Protein AF-A0A1H8U7W0-F1 (afdb_monomer)

Neares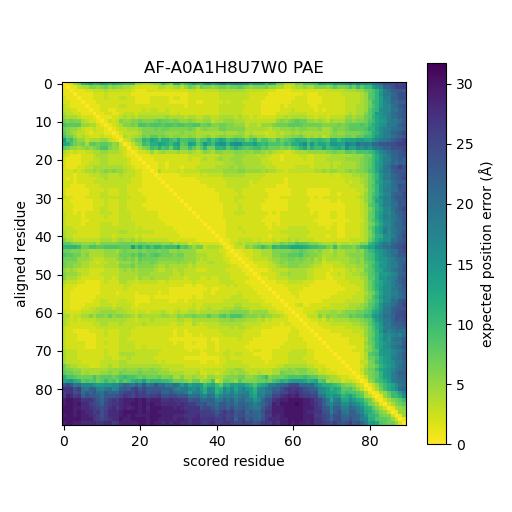t PDB structures (foldseek):
  7u4t-assembly1_H  TM=4.596E-01  e=3.015E+00  Homo sapiens
  8g6f-assembly1_S  TM=3.180E-01  e=6.370E+00  Plasmodium falciparum Dd2

Structure (mmCIF, N/CA/C/O backbone):
data_AF-A0A1H8U7W0-F1
#
_entry.id   AF-A0A1H8U7W0-F1
#
loop_
_atom_site.group_PDB
_atom_site.id
_atom_site.type_symbol
_atom_site.label_atom_id
_atom_site.label_alt_id
_atom_site.label_comp_id
_atom_site.label_asym_id
_atom_site.label_entity_id
_atom_site.label_seq_id
_atom_site.pdbx_PDB_ins_code
_atom_site.Cartn_x
_atom_site.Cartn_y
_atom_site.Cartn_z
_atom_site.occupancy
_atom_site.B_iso_or_equiv
_atom_site.auth_seq_id
_atom_site.auth_comp_id
_atom_site.auth_asym_id
_atom_site.auth_atom_id
_atom_site.pdbx_PDB_model_num
ATOM 1 N N . MET A 1 1 ? -11.087 -4.578 17.519 1.00 80.06 1 MET A N 1
ATOM 2 C CA . MET A 1 1 ? -9.741 -4.107 17.125 1.00 80.06 1 MET A CA 1
ATOM 3 C C . MET A 1 1 ? -9.871 -3.263 15.864 1.00 80.06 1 MET A C 1
ATOM 5 O O . MET A 1 1 ? -10.868 -3.456 15.169 1.00 80.06 1 MET A O 1
ATOM 9 N N . PRO A 1 2 ? -8.965 -2.306 15.584 1.00 93.12 2 PRO A N 1
ATOM 10 C CA . PRO A 1 2 ? -9.047 -1.539 14.349 1.00 93.12 2 PRO A CA 1
ATOM 11 C C . PRO A 1 2 ? -8.863 -2.462 13.142 1.00 93.12 2 PRO A C 1
ATOM 13 O O . PRO A 1 2 ? -8.166 -3.478 13.198 1.00 93.12 2 PRO A O 1
ATOM 16 N N . ARG A 1 3 ? -9.568 -2.136 12.061 1.00 96.31 3 ARG A N 1
ATOM 17 C CA . ARG A 1 3 ? -9.547 -2.907 10.820 1.00 96.31 3 ARG A CA 1
ATOM 18 C C . ARG A 1 3 ? -8.861 -2.084 9.755 1.00 96.31 3 ARG A C 1
ATOM 20 O O . ARG A 1 3 ? -9.149 -0.899 9.628 1.00 96.31 3 ARG A O 1
ATOM 27 N N . TYR A 1 4 ? -8.005 -2.732 8.984 1.00 96.94 4 TYR A N 1
ATOM 28 C CA . TYR A 1 4 ? -7.285 -2.109 7.888 1.00 96.94 4 TYR A CA 1
ATOM 29 C C . TYR A 1 4 ? -7.500 -2.901 6.610 1.00 96.94 4 TYR A C 1
ATOM 31 O O . TYR A 1 4 ? -7.650 -4.125 6.642 1.00 96.94 4 TYR A O 1
ATOM 39 N N . ARG A 1 5 ? -7.509 -2.197 5.484 1.00 95.94 5 ARG A N 1
ATOM 40 C CA . ARG A 1 5 ? -7.541 -2.791 4.151 1.00 95.94 5 ARG A CA 1
ATOM 41 C C . ARG A 1 5 ? -6.339 -2.292 3.365 1.00 95.94 5 ARG A C 1
ATOM 43 O O . ARG A 1 5 ? -6.007 -1.113 3.415 1.00 95.94 5 ARG A O 1
ATOM 50 N N . PHE A 1 6 ? -5.692 -3.204 2.652 1.00 95.50 6 PHE A N 1
ATOM 51 C CA . PHE A 1 6 ? -4.535 -2.915 1.812 1.00 95.50 6 PHE A CA 1
ATOM 52 C C . PHE A 1 6 ? -4.947 -3.083 0.362 1.00 95.50 6 PHE A C 1
ATOM 54 O O . PHE A 1 6 ? -5.442 -4.144 -0.015 1.00 95.50 6 PHE A O 1
ATOM 61 N N . ARG A 1 7 ? -4.743 -2.048 -0.444 1.00 94.75 7 ARG A N 1
ATOM 62 C CA . ARG A 1 7 ? -5.073 -2.057 -1.867 1.00 94.75 7 ARG A CA 1
ATOM 63 C C . ARG A 1 7 ? -3.865 -1.642 -2.678 1.00 94.75 7 ARG A C 1
ATOM 65 O O . ARG A 1 7 ? -3.113 -0.765 -2.269 1.00 94.75 7 ARG A O 1
ATOM 72 N N . LEU A 1 8 ? -3.686 -2.259 -3.833 1.00 93.56 8 LEU A N 1
ATOM 73 C CA . LEU A 1 8 ? -2.609 -1.910 -4.747 1.00 93.56 8 LEU A CA 1
ATOM 74 C C . LEU A 1 8 ? -3.116 -0.896 -5.771 1.00 93.56 8 LEU A C 1
ATOM 76 O O . LEU A 1 8 ? -4.111 -1.141 -6.446 1.00 93.56 8 LEU A O 1
ATOM 80 N N . SER A 1 9 ? -2.425 0.230 -5.887 1.00 93.81 9 SER A N 1
ATOM 81 C CA . SER A 1 9 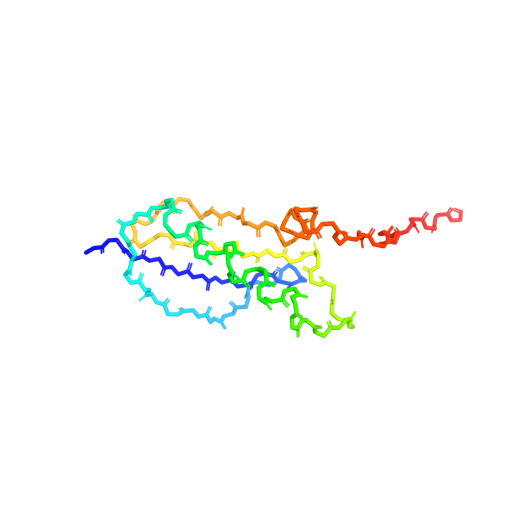? -2.580 1.180 -6.983 1.00 93.81 9 SER A CA 1
ATOM 82 C C . SER A 1 9 ? -1.481 0.940 -8.013 1.00 93.81 9 SER A C 1
ATOM 84 O O . SER A 1 9 ? -0.304 0.942 -7.656 1.00 93.81 9 SER A O 1
ATOM 86 N N . LEU A 1 10 ? -1.859 0.728 -9.273 1.00 90.69 10 LEU A N 1
ATOM 87 C CA . LEU A 1 10 ? -0.960 0.602 -10.425 1.00 90.69 10 LEU A CA 1
ATOM 88 C C . LEU A 1 10 ? -1.586 1.305 -11.627 1.00 90.69 10 LEU A C 1
ATOM 90 O O . LEU A 1 10 ? -2.788 1.181 -11.853 1.00 90.69 10 LEU A O 1
ATOM 94 N N . TYR A 1 11 ? -0.781 2.015 -12.421 1.00 86.69 11 TYR A N 1
ATOM 95 C CA . TYR A 1 11 ? -1.263 2.766 -13.592 1.00 86.69 11 TYR A CA 1
ATOM 96 C C . TYR A 1 11 ? -2.423 3.722 -13.262 1.00 86.69 11 TYR A C 1
ATOM 98 O O . TYR A 1 11 ? -3.417 3.773 -13.986 1.00 86.69 11 TYR A O 1
ATOM 106 N N . GLU A 1 12 ? -2.334 4.409 -12.117 1.00 80.75 12 GLU A N 1
ATOM 107 C CA . GLU A 1 12 ? -3.390 5.290 -11.582 1.00 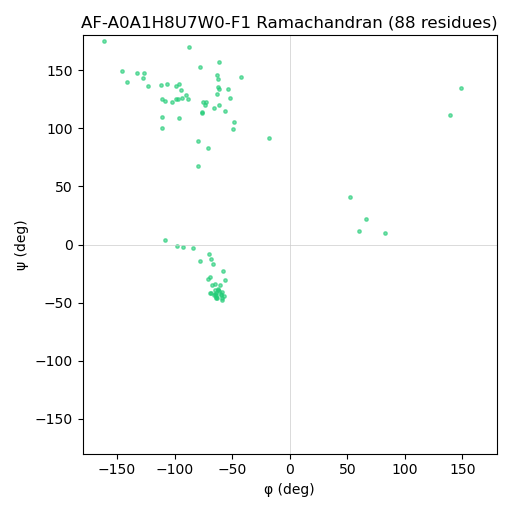80.75 12 GLU A CA 1
ATOM 108 C C . GLU A 1 12 ? -4.731 4.582 -11.308 1.00 80.75 12 GLU A C 1
ATOM 110 O O . GLU A 1 12 ? -5.747 5.223 -11.034 1.00 80.75 12 GLU A O 1
ATOM 115 N N . ARG A 1 13 ? -4.752 3.246 -11.344 1.00 87.75 13 ARG A N 1
ATOM 116 C CA . ARG A 1 13 ? -5.918 2.433 -11.019 1.00 87.75 13 ARG A CA 1
ATOM 117 C C . ARG A 1 13 ? -5.706 1.739 -9.695 1.00 87.75 13 ARG A C 1
ATOM 119 O O . ARG A 1 13 ? -4.777 0.953 -9.517 1.00 87.75 13 ARG A O 1
ATOM 126 N N . LEU A 1 14 ? -6.636 1.985 -8.785 1.00 89.94 14 LEU A N 1
ATOM 127 C CA . LEU A 1 14 ? -6.733 1.222 -7.560 1.00 89.94 14 LEU A CA 1
ATOM 128 C C . LEU A 1 14 ? -7.363 -0.131 -7.885 1.00 89.94 14 LEU A C 1
ATOM 130 O O . LEU A 1 14 ? -8.530 -0.203 -8.268 1.00 89.94 14 LEU A O 1
ATOM 134 N N . LEU A 1 15 ? -6.590 -1.203 -7.752 1.00 87.56 15 LEU A N 1
ATOM 135 C CA . LEU A 1 15 ? -7.099 -2.550 -7.949 1.00 87.56 15 LEU A CA 1
ATOM 136 C C . LEU A 1 15 ? -8.165 -2.833 -6.888 1.00 87.56 15 LEU A C 1
ATOM 138 O O . LEU A 1 15 ? -7.987 -2.567 -5.692 1.00 87.56 15 LEU A O 1
ATOM 142 N N . ASP A 1 16 ? -9.323 -3.304 -7.343 1.00 71.50 16 ASP A N 1
ATOM 143 C CA . ASP A 1 16 ? -10.362 -3.819 -6.461 1.00 71.50 16 ASP A CA 1
ATOM 144 C C . ASP A 1 16 ? -9.914 -5.173 -5.922 1.00 71.50 16 ASP A C 1
ATOM 146 O O . ASP A 1 16 ? -9.578 -6.092 -6.666 1.00 71.50 16 ASP A O 1
ATOM 150 N N . GLY A 1 17 ? -9.856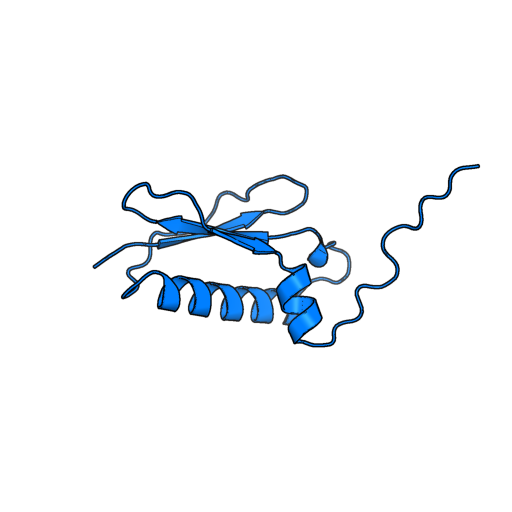 -5.260 -4.599 1.00 69.88 17 GLY A N 1
ATOM 151 C CA . GLY A 1 17 ? -9.312 -6.408 -3.894 1.00 69.88 17 GLY A CA 1
ATOM 152 C C . GLY A 1 17 ? -8.692 -5.968 -2.578 1.00 69.88 17 GLY A C 1
ATOM 153 O O . GLY A 1 17 ? -8.003 -4.952 -2.517 1.00 69.88 17 GLY A O 1
ATOM 154 N N . GLY A 1 18 ? -8.983 -6.712 -1.517 1.00 73.00 18 GLY A N 1
ATOM 155 C CA . GLY A 1 18 ? -8.500 -6.439 -0.171 1.00 73.00 18 GLY A CA 1
ATOM 156 C C . GLY A 1 18 ? -9.604 -6.672 0.846 1.00 73.00 18 GLY A C 1
ATOM 157 O O . GLY A 1 18 ? -10.576 -5.917 0.904 1.00 73.00 18 GLY A O 1
ATOM 158 N N . ASP A 1 19 ? -9.444 -7.709 1.659 1.00 90.12 19 ASP A N 1
ATOM 159 C CA . ASP A 1 19 ? -10.305 -7.914 2.812 1.00 90.12 19 ASP A CA 1
ATOM 160 C C . ASP A 1 19 ? -9.892 -6.995 3.959 1.00 90.12 19 ASP A C 1
ATOM 162 O O . ASP A 1 19 ? -8.737 -6.587 4.101 1.00 90.12 19 ASP A O 1
ATOM 166 N N . TRP A 1 20 ? -10.867 -6.673 4.799 1.00 94.88 20 TRP A N 1
ATOM 167 C CA . TRP A 1 20 ? -10.633 -5.948 6.036 1.00 94.88 20 TRP A CA 1
ATOM 168 C C . TRP A 1 20 ? -10.033 -6.880 7.087 1.00 94.88 20 TRP A C 1
ATOM 170 O O . TRP A 1 20 ? -10.732 -7.764 7.597 1.00 94.88 20 TRP A O 1
ATOM 180 N N . VAL A 1 21 ? -8.786 -6.623 7.471 1.00 94.94 21 VAL A N 1
ATOM 181 C CA . VAL A 1 21 ? -8.026 -7.417 8.444 1.00 94.94 21 VAL A CA 1
ATOM 182 C C . VAL A 1 21 ? -7.903 -6.661 9.762 1.00 94.94 21 VAL A C 1
ATOM 184 O O . VAL A 1 21 ? -7.674 -5.453 9.776 1.00 94.94 21 VAL A O 1
ATOM 187 N N . GLU A 1 22 ? -8.056 -7.362 10.883 1.00 96.88 22 GLU A N 1
ATOM 188 C CA . GLU A 1 22 ? -7.802 -6.791 12.207 1.00 96.88 22 GLU A CA 1
ATOM 189 C C . GLU A 1 22 ? -6.294 -6.670 12.452 1.00 96.88 22 GLU A C 1
ATOM 191 O O . GLU A 1 22 ? -5.562 -7.657 12.391 1.00 96.88 22 GLU A O 1
ATOM 196 N N . ILE A 1 23 ? -5.825 -5.453 12.730 1.00 95.62 23 ILE A N 1
ATOM 197 C CA . ILE A 1 23 ? -4.431 -5.167 13.090 1.00 95.62 23 ILE A CA 1
ATOM 198 C C . ILE A 1 23 ? -4.442 -4.255 14.314 1.00 95.62 23 ILE A C 1
ATOM 200 O O . ILE A 1 23 ? -5.359 -3.460 14.484 1.00 95.62 23 ILE A O 1
ATOM 204 N N . ALA A 1 24 ? -3.441 -4.393 15.186 1.00 94.50 24 ALA A N 1
ATOM 205 C CA . ALA A 1 24 ? -3.405 -3.719 16.482 1.00 94.50 24 ALA A CA 1
ATOM 206 C C . ALA A 1 24 ? -3.508 -2.185 16.382 1.00 94.50 24 ALA A C 1
ATOM 208 O O . ALA A 1 24 ? -4.264 -1.577 17.137 1.00 94.50 24 ALA A O 1
ATOM 209 N N . ASP A 1 25 ? -2.767 -1.580 15.450 1.00 94.44 25 ASP A N 1
ATOM 210 C CA . ASP A 1 25 ? -2.663 -0.131 15.273 1.00 94.44 25 ASP A CA 1
ATOM 211 C C . ASP A 1 25 ? -2.128 0.250 13.876 1.00 94.44 25 ASP A C 1
ATOM 213 O O . ASP A 1 25 ? -1.730 -0.600 13.070 1.00 94.44 25 ASP A O 1
ATOM 217 N N . ALA A 1 26 ? -2.092 1.558 13.601 1.00 94.56 26 ALA A N 1
ATOM 218 C CA . ALA A 1 26 ? -1.659 2.111 12.319 1.00 94.56 26 ALA A CA 1
ATOM 219 C C . ALA A 1 26 ? -0.172 1.851 12.021 1.00 94.56 26 ALA A C 1
ATOM 221 O O . ALA A 1 26 ? 0.198 1.636 10.866 1.00 94.56 26 ALA A O 1
ATOM 222 N N . ALA A 1 27 ? 0.688 1.829 13.044 1.00 96.00 27 ALA A N 1
ATOM 223 C CA . ALA A 1 27 ? 2.113 1.554 12.869 1.00 96.00 27 ALA A CA 1
ATOM 224 C C . ALA A 1 27 ? 2.344 0.095 12.441 1.00 96.00 27 ALA A C 1
ATOM 226 O O . ALA A 1 27 ? 3.125 -0.185 11.530 1.00 96.00 27 ALA A O 1
ATOM 227 N N . SER A 1 28 ? 1.604 -0.830 13.047 1.00 96.94 28 SER A N 1
ATOM 228 C CA . SER A 1 28 ? 1.585 -2.250 12.712 1.00 96.94 28 SER A CA 1
ATOM 229 C C . SER A 1 28 ? 1.023 -2.485 11.310 1.00 96.94 28 SER A C 1
ATOM 231 O O . SER A 1 28 ? 1.574 -3.300 10.564 1.00 96.94 28 SER A O 1
ATOM 233 N N . ALA A 1 29 ? -0.016 -1.739 10.918 1.00 96.81 29 ALA A N 1
ATOM 234 C CA . ALA A 1 29 ? -0.571 -1.779 9.566 1.00 96.81 29 ALA A CA 1
ATOM 235 C C . ALA A 1 29 ? 0.451 -1.291 8.528 1.00 96.81 29 ALA A C 1
ATOM 237 O O . ALA A 1 29 ? 0.699 -1.978 7.539 1.00 96.81 29 ALA A O 1
ATOM 238 N N . LEU A 1 30 ? 1.137 -0.174 8.786 1.00 97.12 30 LEU A N 1
ATOM 239 C CA . LEU A 1 30 ? 2.215 0.317 7.924 1.00 97.12 30 LEU A CA 1
ATOM 240 C C . LEU A 1 30 ? 3.384 -0.678 7.835 1.00 97.12 30 LEU A C 1
ATOM 242 O O . LEU A 1 30 ? 3.934 -0.903 6.757 1.00 97.12 30 LEU A O 1
ATOM 246 N N . GLY A 1 31 ? 3.750 -1.318 8.947 1.00 97.38 31 GLY A N 1
ATOM 247 C CA . GLY A 1 31 ? 4.753 -2.384 8.960 1.00 97.38 31 GLY A CA 1
ATOM 248 C C . GLY A 1 31 ? 4.344 -3.597 8.117 1.00 97.38 31 GLY A C 1
ATOM 249 O O . GLY A 1 31 ? 5.178 -4.168 7.414 1.00 97.38 31 GLY A O 1
ATOM 250 N N . ALA A 1 32 ? 3.064 -3.980 8.147 1.00 96.50 32 ALA A N 1
ATOM 251 C CA . ALA A 1 32 ? 2.522 -5.030 7.287 1.00 96.50 32 ALA A CA 1
ATOM 252 C C . ALA A 1 32 ? 2.545 -4.622 5.806 1.00 96.50 32 ALA A C 1
ATOM 254 O O . ALA A 1 32 ? 2.994 -5.410 4.976 1.00 96.50 32 ALA A O 1
ATOM 255 N N . ALA A 1 33 ? 2.166 -3.380 5.489 1.00 96.69 33 ALA A N 1
ATOM 256 C CA . ALA A 1 33 ? 2.237 -2.845 4.133 1.00 96.69 33 ALA A CA 1
ATOM 257 C C . ALA A 1 33 ? 3.671 -2.851 3.586 1.00 96.69 33 ALA A C 1
ATOM 259 O O . ALA A 1 33 ? 3.887 -3.301 2.468 1.00 96.69 33 ALA A O 1
ATOM 260 N N . ARG A 1 34 ? 4.671 -2.446 4.381 1.00 97.38 34 ARG A N 1
ATOM 261 C CA . ARG A 1 34 ? 6.087 -2.515 3.970 1.00 97.38 34 ARG A CA 1
ATOM 262 C C . ARG A 1 34 ? 6.536 -3.938 3.643 1.00 97.38 34 ARG A C 1
ATOM 264 O O . ARG A 1 34 ? 7.204 -4.149 2.636 1.00 97.38 34 ARG A O 1
ATOM 271 N N . ARG A 1 35 ? 6.144 -4.923 4.458 1.00 96.00 35 ARG A N 1
ATOM 272 C CA . ARG A 1 35 ? 6.440 -6.341 4.180 1.00 96.00 35 ARG A CA 1
ATOM 273 C C . ARG A 1 35 ? 5.756 -6.826 2.903 1.00 96.00 35 ARG A C 1
ATOM 275 O O . ARG A 1 35 ? 6.389 -7.525 2.118 1.00 96.00 35 ARG A O 1
ATOM 282 N N . LEU A 1 36 ? 4.501 -6.433 2.679 1.00 94.25 36 LEU A N 1
ATOM 283 C CA . LEU A 1 36 ? 3.770 -6.763 1.455 1.00 94.25 36 LEU A CA 1
ATOM 284 C C . LEU A 1 36 ? 4.428 -6.126 0.223 1.00 94.25 36 LEU A C 1
ATOM 286 O O . LEU A 1 36 ? 4.647 -6.815 -0.764 1.00 94.25 36 LEU A O 1
ATOM 290 N N . ALA A 1 37 ? 4.805 -4.848 0.299 1.00 94.75 37 ALA A N 1
ATOM 291 C CA . ALA A 1 37 ? 5.514 -4.141 -0.766 1.00 94.75 37 ALA A CA 1
ATOM 292 C C . ALA A 1 37 ? 6.843 -4.819 -1.115 1.00 94.75 37 ALA A C 1
ATOM 294 O O . ALA A 1 37 ? 7.120 -5.050 -2.288 1.00 94.75 37 ALA A O 1
ATOM 295 N N . ARG A 1 38 ? 7.637 -5.199 -0.104 1.00 94.56 38 ARG A N 1
ATOM 296 C CA . ARG A 1 38 ? 8.879 -5.951 -0.316 1.00 94.56 38 ARG A CA 1
ATOM 297 C C . ARG A 1 38 ? 8.617 -7.274 -1.037 1.00 94.56 38 ARG A C 1
ATOM 299 O O . ARG A 1 38 ? 9.294 -7.559 -2.015 1.00 94.56 38 ARG A O 1
ATOM 306 N N . ALA A 1 39 ? 7.630 -8.049 -0.586 1.00 92.38 39 ALA A N 1
ATOM 307 C CA . ALA A 1 39 ? 7.285 -9.323 -1.213 1.00 92.38 39 ALA A CA 1
ATOM 308 C C . ALA A 1 39 ? 6.806 -9.151 -2.665 1.00 92.38 39 ALA A C 1
ATOM 310 O O . ALA A 1 39 ? 7.163 -9.954 -3.522 1.00 92.38 39 ALA A O 1
ATOM 311 N N . LEU A 1 40 ? 6.037 -8.093 -2.949 1.00 90.56 40 LEU A N 1
ATOM 312 C CA . LEU A 1 40 ? 5.615 -7.753 -4.307 1.00 90.56 40 LEU A CA 1
ATOM 313 C C . LEU A 1 40 ? 6.813 -7.420 -5.198 1.00 90.56 40 LEU A C 1
ATOM 315 O O . LEU A 1 40 ? 6.884 -7.944 -6.299 1.00 90.56 40 LEU A O 1
ATOM 319 N N . LEU A 1 41 ? 7.758 -6.603 -4.726 1.00 90.94 41 LEU A N 1
ATOM 320 C CA . LEU A 1 41 ? 8.961 -6.247 -5.486 1.00 90.94 41 LEU A CA 1
ATOM 321 C C . LEU A 1 41 ? 9.913 -7.437 -5.685 1.00 90.94 41 LEU A C 1
ATOM 323 O O . LEU A 1 41 ? 10.531 -7.544 -6.738 1.00 90.94 41 LEU A O 1
ATOM 327 N N . ASP A 1 42 ? 10.008 -8.344 -4.710 1.00 89.81 42 ASP A N 1
ATOM 328 C CA . ASP A 1 42 ? 10.841 -9.551 -4.811 1.00 89.81 42 ASP A CA 1
ATOM 329 C C . ASP A 1 42 ? 10.276 -10.586 -5.803 1.00 89.81 42 ASP A C 1
ATOM 331 O O . ASP A 1 42 ? 11.037 -11.351 -6.393 1.00 89.81 42 ASP A O 1
ATOM 335 N N . LEU A 1 43 ? 8.950 -10.628 -5.981 1.00 85.81 43 LEU A N 1
ATOM 336 C CA . LEU A 1 43 ? 8.245 -11.597 -6.838 1.00 85.81 43 LEU A CA 1
ATOM 337 C C . LEU A 1 43 ? 7.671 -10.971 -8.118 1.00 85.81 43 LEU A C 1
ATOM 339 O O . LEU A 1 43 ? 6.955 -11.637 -8.869 1.00 85.81 43 LEU A O 1
ATOM 343 N N . ALA A 1 44 ? 7.943 -9.689 -8.338 1.00 82.44 44 ALA A N 1
ATOM 344 C CA . ALA A 1 44 ? 7.359 -8.889 -9.398 1.00 82.44 44 ALA A CA 1
ATOM 345 C C . ALA A 1 44 ? 7.709 -9.425 -10.792 1.00 82.44 44 ALA A C 1
A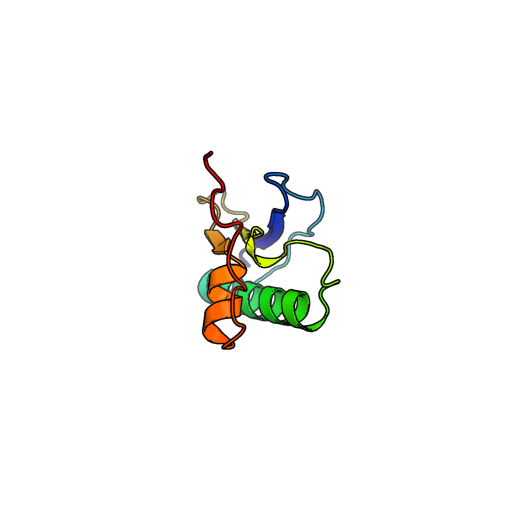TOM 347 O O . ALA A 1 44 ? 8.871 -9.687 -11.102 1.00 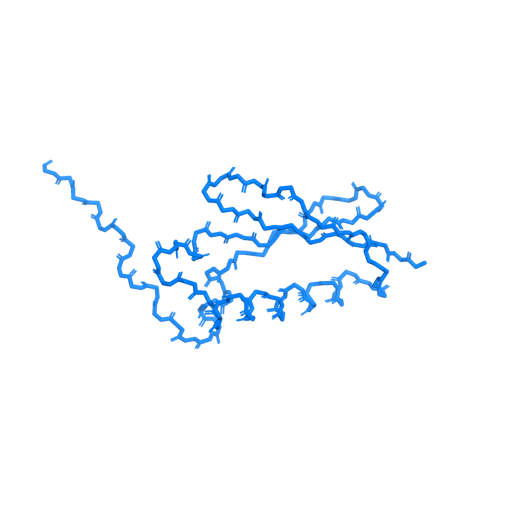82.44 44 ALA A O 1
ATOM 348 N N . ASP A 1 45 ? 6.705 -9.486 -11.672 1.00 84.56 45 ASP A N 1
ATOM 349 C CA . ASP A 1 45 ? 6.949 -9.556 -13.112 1.00 84.56 45 ASP A CA 1
ATOM 350 C C . ASP A 1 45 ? 7.691 -8.273 -13.541 1.00 84.56 45 ASP A C 1
ATOM 352 O O . ASP A 1 45 ? 7.143 -7.179 -13.354 1.00 84.56 45 ASP A O 1
ATOM 356 N N . PRO A 1 46 ? 8.912 -8.370 -14.105 1.00 81.75 46 PRO A N 1
ATOM 357 C CA . PRO A 1 46 ? 9.718 -7.204 -14.459 1.00 81.75 46 PRO A CA 1
ATOM 358 C C . PRO A 1 46 ? 9.131 -6.379 -15.613 1.00 81.75 46 PRO A C 1
ATOM 360 O O . PRO A 1 46 ? 9.588 -5.266 -15.858 1.00 81.75 46 PRO A O 1
ATOM 363 N N . THR A 1 47 ? 8.136 -6.899 -16.339 1.00 84.38 47 THR A N 1
ATOM 364 C CA . THR A 1 47 ? 7.449 -6.168 -17.416 1.00 84.38 47 THR A CA 1
ATOM 365 C C . THR A 1 47 ? 6.419 -5.162 -16.898 1.00 84.38 47 THR A C 1
ATOM 367 O O . THR A 1 47 ? 5.985 -4.279 -17.641 1.00 84.38 47 THR A O 1
ATOM 370 N N . VAL A 1 48 ? 6.041 -5.258 -15.621 1.00 84.50 48 VAL A N 1
ATOM 371 C CA . VAL A 1 48 ? 5.116 -4.334 -14.964 1.00 84.50 48 VAL A CA 1
ATOM 372 C C . VAL A 1 48 ? 5.931 -3.237 -14.254 1.00 84.50 48 VAL A C 1
ATOM 374 O O . VAL A 1 48 ? 6.878 -3.545 -13.530 1.00 84.50 48 VAL A O 1
ATOM 377 N N . PRO A 1 49 ? 5.586 -1.943 -14.403 1.00 85.38 49 PRO A N 1
ATOM 378 C CA . PRO A 1 49 ? 6.284 -0.834 -13.765 1.00 85.38 49 PRO A CA 1
ATOM 379 C C . PRO A 1 49 ? 5.846 -0.697 -12.302 1.00 85.38 49 PRO A C 1
ATOM 381 O O . PRO A 1 49 ? 5.198 0.268 -11.900 1.00 85.38 49 PRO A O 1
ATOM 384 N N . TRP A 1 50 ? 6.201 -1.683 -11.477 1.00 89.19 50 TRP A N 1
ATOM 385 C CA . TRP A 1 50 ? 5.830 -1.731 -10.060 1.00 89.19 50 TRP A CA 1
ATOM 386 C C . TRP A 1 50 ? 6.277 -0.495 -9.275 1.00 89.19 50 TRP A C 1
ATOM 388 O O . TRP A 1 50 ? 5.593 -0.089 -8.343 1.00 89.19 50 TRP A O 1
ATOM 398 N N . MET A 1 51 ? 7.383 0.143 -9.668 1.00 88.62 51 MET A N 1
ATOM 399 C CA . MET A 1 51 ? 7.910 1.351 -9.016 1.00 88.62 51 MET A CA 1
ATOM 400 C C . MET A 1 51 ? 7.010 2.589 -9.163 1.00 88.62 51 MET A C 1
ATOM 402 O O . MET A 1 51 ? 7.159 3.552 -8.405 1.00 88.62 51 MET A O 1
ATOM 406 N N . ASP A 1 52 ? 6.064 2.564 -10.100 1.00 90.12 52 ASP A N 1
ATOM 407 C CA . ASP A 1 52 ? 5.051 3.612 -10.255 1.00 90.12 52 ASP A CA 1
ATOM 408 C C . ASP A 1 52 ? 3.768 3.295 -9.473 1.00 90.12 52 ASP A C 1
ATOM 410 O O . ASP A 1 52 ? 2.832 4.093 -9.440 1.00 90.12 52 ASP A O 1
ATOM 414 N N . GLY A 1 53 ? 3.721 2.130 -8.823 1.00 93.62 53 GLY A N 1
ATOM 415 C CA . GLY A 1 53 ? 2.626 1.722 -7.963 1.00 93.62 53 GLY A CA 1
ATOM 416 C C . GLY A 1 53 ? 2.771 2.173 -6.511 1.00 93.62 53 GLY A C 1
ATOM 417 O O . GLY A 1 53 ? 3.823 2.624 -6.048 1.00 93.62 53 GLY A O 1
ATOM 418 N N . ALA A 1 54 ? 1.689 1.992 -5.761 1.00 95.56 54 ALA A N 1
ATOM 419 C CA . ALA A 1 54 ? 1.638 2.247 -4.328 1.00 95.56 54 ALA A CA 1
ATOM 420 C C . ALA A 1 54 ? 0.713 1.255 -3.619 1.00 95.56 54 ALA A C 1
ATOM 422 O O . ALA A 1 54 ? -0.296 0.826 -4.179 1.00 95.56 54 ALA A O 1
ATOM 423 N N . LEU A 1 55 ? 1.015 0.939 -2.362 1.00 95.81 55 LEU A N 1
ATOM 424 C CA . LEU A 1 55 ? 0.042 0.336 -1.458 1.00 95.81 55 LEU A CA 1
ATOM 425 C C . LEU A 1 55 ? -0.744 1.438 -0.751 1.00 95.81 55 LEU A C 1
ATOM 427 O O . LEU A 1 55 ? -0.175 2.310 -0.100 1.00 95.81 55 LEU A O 1
ATOM 431 N N . VAL A 1 56 ? -2.061 1.373 -0.868 1.00 96.00 56 VAL A N 1
ATOM 432 C CA . VAL A 1 56 ? -3.020 2.225 -0.173 1.00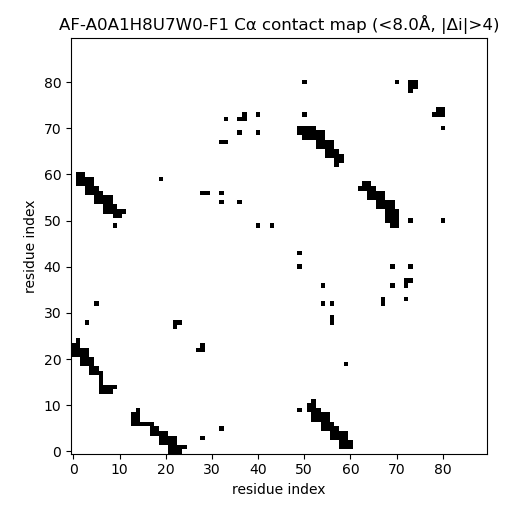 96.00 56 VAL A CA 1
ATOM 433 C C . VAL A 1 56 ? -3.513 1.471 1.053 1.00 96.00 56 VAL A C 1
ATOM 435 O O . VAL A 1 56 ? -3.985 0.339 0.943 1.00 96.00 56 VAL A O 1
ATOM 438 N N . ILE A 1 57 ? -3.379 2.089 2.220 1.00 96.31 57 ILE A N 1
ATOM 439 C CA . ILE A 1 57 ? -3.753 1.526 3.514 1.00 96.31 57 ILE A CA 1
ATOM 440 C C . ILE A 1 57 ? -4.957 2.312 4.018 1.00 96.31 57 ILE A C 1
ATOM 442 O O . ILE A 1 57 ? -4.839 3.478 4.389 1.00 96.31 57 ILE A O 1
ATOM 446 N N . GLU A 1 58 ? -6.117 1.674 4.031 1.00 96.00 58 GLU A N 1
ATOM 447 C CA . GLU A 1 58 ? -7.366 2.273 4.491 1.00 96.00 58 GLU A CA 1
ATOM 448 C C . GLU A 1 58 ? -7.652 1.832 5.923 1.00 96.00 58 GLU A C 1
ATOM 450 O O . GLU A 1 58 ? -7.515 0.650 6.251 1.00 96.00 58 GLU A O 1
ATOM 455 N N . SER A 1 59 ? -8.075 2.772 6.766 1.00 96.25 59 SER A N 1
ATOM 456 C CA . SER A 1 59 ? -8.540 2.492 8.123 1.00 96.25 59 SER A CA 1
ATOM 457 C C . SER A 1 59 ? -10.062 2.373 8.148 1.00 96.25 59 SER A C 1
ATOM 459 O O . SER A 1 59 ? -10.776 3.162 7.530 1.00 96.25 59 SER A O 1
ATOM 461 N N . GLY A 1 60 ? -10.579 1.393 8.886 1.00 95.19 60 GLY A N 1
ATOM 462 C CA . GLY A 1 60 ? -12.018 1.161 9.031 1.00 95.19 60 GLY A CA 1
ATOM 463 C C . GLY A 1 60 ? -12.742 2.231 9.854 1.00 95.19 60 GLY A C 1
ATOM 464 O O . GLY A 1 60 ? -13.968 2.214 9.918 1.00 95.19 60 GLY A O 1
ATOM 465 N N . ASP A 1 61 ? -12.002 3.147 10.480 1.00 93.38 61 ASP A N 1
ATOM 466 C CA . ASP A 1 61 ? -12.545 4.307 11.196 1.00 93.38 61 ASP A CA 1
ATOM 467 C C . ASP A 1 61 ? -12.849 5.509 10.282 1.00 93.38 61 ASP A C 1
ATOM 469 O O . ASP A 1 61 ? -13.394 6.505 10.756 1.00 93.38 61 ASP A O 1
ATOM 473 N N . GLY A 1 62 ? -12.536 5.415 8.984 1.00 90.38 62 GLY A N 1
ATOM 474 C CA . GLY A 1 62 ? -12.784 6.477 8.006 1.00 90.38 62 GLY A CA 1
ATOM 475 C C . GLY A 1 62 ? -11.716 7.572 7.964 1.00 90.38 62 GLY A C 1
ATOM 476 O O . GLY A 1 62 ? -11.930 8.584 7.301 1.00 90.38 62 GLY A O 1
ATOM 477 N N . SER A 1 63 ? -10.583 7.390 8.647 1.00 93.56 63 SER A N 1
ATOM 478 C CA . SER A 1 63 ? -9.428 8.283 8.516 1.00 93.56 63 SER A CA 1
ATOM 479 C C . SER A 1 63 ? -8.877 8.298 7.087 1.00 93.56 63 SER A C 1
ATOM 481 O O . SER A 1 63 ? -9.040 7.333 6.334 1.00 93.56 63 SER A O 1
ATOM 483 N N . GLU A 1 64 ? -8.167 9.375 6.744 1.00 96.06 64 GLU A N 1
ATOM 484 C CA . GLU A 1 64 ? -7.481 9.501 5.455 1.00 96.06 64 GLU A CA 1
ATOM 485 C C . GLU A 1 64 ? -6.555 8.297 5.188 1.00 96.06 64 GLU A C 1
ATOM 487 O O . GLU A 1 64 ? -5.793 7.899 6.081 1.00 96.06 64 GLU A O 1
ATOM 492 N N . PRO A 1 65 ? -6.592 7.707 3.978 1.00 95.12 65 PRO A N 1
ATOM 493 C CA . PRO A 1 65 ? -5.732 6.585 3.637 1.00 95.12 65 PRO A CA 1
ATOM 494 C C . PRO A 1 65 ? -4.250 6.956 3.680 1.00 95.12 65 PRO A C 1
ATOM 496 O O . PRO A 1 65 ? -3.834 8.023 3.228 1.00 95.12 65 PRO A O 1
ATOM 499 N N . VAL A 1 66 ? -3.425 6.020 4.143 1.00 96.62 66 VAL A N 1
ATOM 500 C CA . VAL A 1 66 ? -1.968 6.152 4.068 1.00 96.62 66 VAL A CA 1
ATOM 501 C C . VAL A 1 66 ? -1.484 5.556 2.753 1.00 96.62 66 VAL A C 1
ATOM 503 O O . VAL A 1 66 ? -1.806 4.415 2.422 1.00 96.62 66 VAL A O 1
ATOM 506 N N . ILE A 1 67 ? -0.685 6.320 2.012 1.00 96.44 67 ILE A N 1
ATOM 507 C CA . ILE A 1 67 ? -0.107 5.896 0.735 1.00 96.44 67 ILE A CA 1
ATOM 508 C C . ILE A 1 67 ? 1.353 5.512 0.959 1.00 96.44 67 ILE A C 1
ATOM 510 O O . ILE A 1 67 ? 2.142 6.322 1.440 1.00 96.44 67 ILE A O 1
ATOM 514 N N . LEU A 1 68 ? 1.707 4.279 0.604 1.00 97.00 68 LEU A N 1
ATOM 515 C CA . LEU A 1 68 ? 3.073 3.765 0.609 1.00 97.00 68 LEU A CA 1
ATOM 516 C C . LEU A 1 68 ? 3.538 3.546 -0.840 1.00 97.00 68 LEU A C 1
ATOM 518 O O . LEU A 1 68 ? 3.183 2.524 -1.437 1.00 97.00 68 LEU A O 1
ATOM 522 N N . PRO A 1 69 ? 4.321 4.470 -1.422 1.00 96.00 69 PRO A N 1
ATOM 523 C CA . PRO A 1 69 ? 4.893 4.293 -2.752 1.00 96.00 69 PRO A CA 1
ATOM 524 C C . PRO A 1 69 ? 5.828 3.080 -2.800 1.00 96.00 69 PRO A C 1
ATOM 526 O O . PRO A 1 69 ? 6.690 2.909 -1.937 1.00 96.00 69 PRO A O 1
ATOM 529 N N . LEU A 1 70 ? 5.698 2.242 -3.831 1.00 94.69 70 LEU A N 1
ATOM 530 C CA . LEU A 1 70 ? 6.563 1.066 -3.984 1.00 94.69 70 LEU A CA 1
ATOM 531 C C . LEU A 1 70 ? 8.010 1.456 -4.311 1.00 94.69 70 LEU A C 1
ATOM 533 O O . LEU A 1 70 ? 8.929 0.746 -3.919 1.00 94.69 70 LEU A O 1
ATOM 537 N N . ARG A 1 71 ? 8.230 2.610 -4.953 1.00 93.69 71 ARG A N 1
ATOM 538 C CA . ARG A 1 71 ? 9.573 3.174 -5.181 1.00 93.69 71 ARG A CA 1
ATOM 539 C C . ARG A 1 71 ? 10.346 3.489 -3.905 1.00 93.69 71 ARG A C 1
ATOM 541 O O . ARG A 1 71 ? 11.557 3.308 -3.892 1.00 93.69 71 ARG A O 1
ATOM 548 N N . ASP A 1 72 ? 9.666 3.919 -2.845 1.00 94.38 72 ASP A N 1
ATOM 549 C CA . ASP A 1 72 ? 10.328 4.240 -1.577 1.00 94.38 72 ASP A CA 1
ATOM 550 C C . ASP A 1 72 ? 10.842 2.951 -0.938 1.00 94.38 72 ASP A C 1
ATOM 552 O O . ASP A 1 72 ? 11.983 2.867 -0.493 1.00 94.38 72 ASP A O 1
ATOM 556 N N . VAL A 1 73 ? 10.021 1.899 -1.001 1.00 94.31 73 VAL A N 1
ATOM 557 C CA . VAL A 1 73 ? 10.424 0.564 -0.560 1.00 94.31 73 VAL A CA 1
ATOM 558 C C . VAL A 1 73 ? 11.542 0.028 -1.454 1.00 94.31 73 VAL A C 1
ATOM 560 O O . VAL A 1 73 ? 12.509 -0.492 -0.931 1.00 94.31 73 VAL A O 1
ATOM 563 N N . ALA A 1 74 ? 11.482 0.187 -2.777 1.00 91.50 74 ALA A N 1
ATOM 564 C CA . ALA A 1 74 ? 12.565 -0.228 -3.676 1.00 91.50 74 ALA A CA 1
ATOM 565 C C . ALA A 1 74 ? 13.904 0.469 -3.352 1.00 91.50 74 ALA A C 1
ATOM 567 O O . ALA A 1 74 ? 14.950 -0.184 -3.333 1.00 91.50 74 ALA A O 1
ATOM 568 N N . ALA A 1 75 ? 13.867 1.765 -3.027 1.00 90.19 75 ALA A N 1
ATOM 569 C CA . ALA A 1 75 ? 15.044 2.534 -2.634 1.00 90.19 75 ALA A CA 1
ATOM 570 C C . ALA A 1 75 ? 15.669 2.016 -1.327 1.00 90.19 75 ALA A C 1
ATOM 572 O O . ALA A 1 75 ? 16.884 1.823 -1.274 1.00 90.19 75 ALA A O 1
ATOM 573 N N . ASP A 1 76 ? 14.852 1.693 -0.314 1.00 89.00 76 ASP A N 1
ATOM 574 C CA . ASP A 1 76 ? 15.310 1.084 0.951 1.00 89.00 76 ASP A CA 1
ATOM 575 C C . ASP A 1 76 ? 16.046 -0.250 0.734 1.00 89.00 76 ASP A C 1
ATOM 577 O O . ASP A 1 76 ? 16.838 -0.699 1.565 1.00 89.00 76 ASP A O 1
ATOM 581 N N . LEU A 1 77 ? 15.779 -0.901 -0.396 1.00 85.12 77 LEU A N 1
ATOM 582 C CA . LEU A 1 77 ? 16.306 -2.209 -0.759 1.00 85.12 77 LEU A CA 1
ATOM 583 C C . LEU A 1 77 ? 17.524 -2.131 -1.679 1.00 85.12 77 LEU A C 1
ATOM 585 O O . LEU A 1 77 ? 18.061 -3.174 -2.056 1.00 85.12 77 LEU A O 1
ATOM 589 N N . GLY A 1 78 ? 17.945 -0.922 -2.056 1.00 84.50 78 GLY A N 1
ATOM 590 C CA . GLY A 1 78 ? 19.024 -0.706 -3.014 1.00 84.50 78 GLY A CA 1
ATOM 591 C C . GLY A 1 78 ? 18.686 -1.181 -4.429 1.00 84.50 78 GLY A C 1
ATOM 592 O O . GLY A 1 78 ? 19.600 -1.455 -5.205 1.00 84.50 78 GLY A O 1
ATOM 593 N N . MET A 1 79 ? 17.398 -1.312 -4.770 1.00 79.94 79 MET A N 1
ATOM 594 C CA . MET A 1 79 ? 16.977 -1.569 -6.146 1.00 79.94 79 MET A CA 1
ATOM 595 C C . MET A 1 79 ? 17.156 -0.274 -6.943 1.00 79.94 79 MET A C 1
ATOM 597 O O . MET A 1 79 ? 16.567 0.748 -6.596 1.00 79.94 79 MET A O 1
ATOM 601 N N . ASP A 1 80 ? 17.990 -0.307 -7.985 1.00 68.62 80 ASP A N 1
ATOM 602 C CA . ASP A 1 80 ? 18.200 0.841 -8.870 1.00 68.62 80 ASP A CA 1
ATOM 603 C C . ASP A 1 80 ? 16.890 1.129 -9.622 1.00 68.62 80 ASP A C 1
ATOM 605 O O . ASP A 1 80 ? 16.420 0.256 -10.367 1.00 68.62 80 ASP A O 1
ATOM 609 N N . PRO A 1 81 ? 16.259 2.305 -9.440 1.00 58.31 81 PRO A N 1
ATOM 610 C CA . PRO A 1 81 ? 15.160 2.713 -10.286 1.00 58.31 81 PRO A CA 1
ATOM 611 C C . PRO A 1 81 ? 15.768 3.051 -11.643 1.00 58.31 81 PRO A C 1
ATOM 613 O O . PRO A 1 81 ? 16.083 4.209 -11.916 1.00 58.31 81 PRO A O 1
ATOM 616 N N . GLY A 1 82 ? 15.990 2.019 -12.467 1.00 52.50 82 GLY A N 1
ATOM 617 C CA . GLY A 1 82 ? 16.554 2.156 -13.806 1.00 52.50 82 GLY A CA 1
ATOM 618 C C . GLY A 1 82 ? 15.927 3.355 -14.519 1.00 52.50 82 GLY A C 1
ATOM 619 O O . GLY A 1 82 ? 14.754 3.651 -14.275 1.00 52.50 82 GLY A O 1
ATOM 620 N N . PRO A 1 83 ? 16.703 4.079 -15.343 1.00 47.25 83 PRO A N 1
ATOM 621 C CA . PRO A 1 83 ? 16.437 5.464 -15.710 1.00 47.25 83 PRO A CA 1
ATOM 622 C C . PRO A 1 83 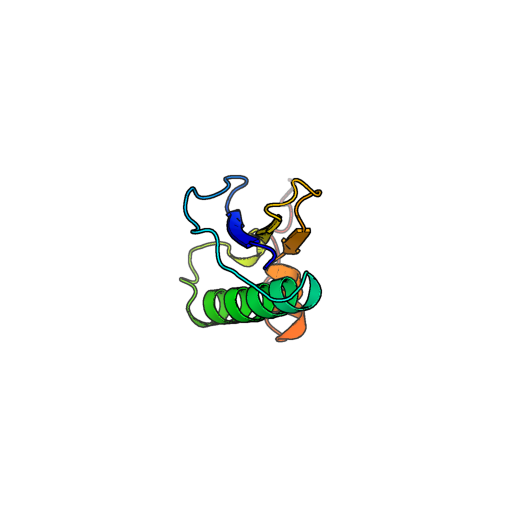? 14.981 5.630 -16.132 1.00 47.25 83 PRO A C 1
ATOM 624 O O . PRO A 1 83 ? 14.581 5.186 -17.210 1.00 47.25 83 PRO A O 1
ATOM 627 N N . GLY A 1 84 ? 14.187 6.241 -15.247 1.00 48.19 84 GLY A N 1
ATOM 628 C CA . GLY A 1 84 ? 12.805 6.586 -15.536 1.00 48.19 84 GLY A CA 1
ATOM 629 C C . GLY A 1 84 ? 12.795 7.350 -16.846 1.00 48.19 84 GLY A C 1
ATOM 630 O O . GLY A 1 84 ? 13.583 8.285 -16.978 1.00 48.19 84 GLY A O 1
ATOM 631 N N . LEU A 1 85 ? 11.984 6.875 -17.801 1.00 48.31 85 LEU A N 1
ATOM 632 C CA . LEU A 1 85 ? 11.822 7.383 -19.166 1.00 48.31 85 LEU A CA 1
ATOM 633 C C . LEU A 1 85 ? 12.350 8.811 -19.291 1.00 48.31 85 LEU A C 1
ATOM 635 O O . LEU A 1 85 ? 11.644 9.784 -19.012 1.00 48.31 85 LEU A O 1
ATOM 639 N N . ALA A 1 86 ? 13.628 8.915 -19.667 1.00 41.75 86 ALA A N 1
ATOM 640 C CA . ALA A 1 86 ? 14.242 10.187 -19.964 1.00 41.75 86 ALA A CA 1
ATOM 641 C C . ALA A 1 86 ? 13.363 10.807 -21.044 1.00 41.75 86 ALA A C 1
ATOM 643 O O . ALA A 1 86 ? 13.200 10.249 -22.131 1.00 41.75 86 ALA A O 1
ATOM 644 N N . THR A 1 87 ? 12.724 11.916 -20.685 1.00 43.03 87 THR A N 1
ATOM 645 C CA . THR A 1 87 ? 11.926 12.740 -21.581 1.00 43.03 87 THR A CA 1
ATOM 646 C C . THR A 1 87 ? 12.762 13.005 -22.827 1.00 43.03 87 THR A C 1
ATOM 648 O O . THR A 1 87 ? 13.646 13.855 -22.829 1.00 43.03 87 THR A O 1
ATOM 651 N N . THR A 1 88 ? 12.502 12.246 -23.889 1.00 45.34 88 THR A N 1
ATOM 652 C CA . THR A 1 88 ? 13.022 12.546 -25.216 1.00 45.34 88 THR A CA 1
ATOM 653 C C . THR A 1 88 ? 12.099 13.627 -25.751 1.00 45.34 88 THR A C 1
ATOM 655 O O . THR A 1 88 ? 11.041 13.341 -26.305 1.00 45.34 88 THR A O 1
ATOM 658 N N . AR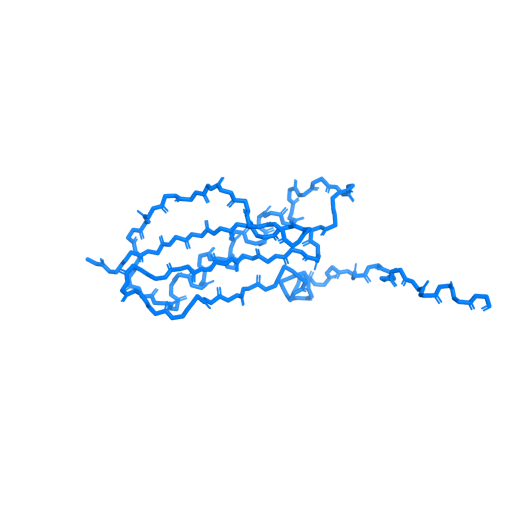G A 1 89 ? 12.436 14.889 -25.483 1.00 41.44 89 ARG A N 1
ATOM 659 C CA . ARG A 1 89 ? 11.881 16.010 -26.240 1.00 41.44 89 ARG A CA 1
ATOM 660 C C . ARG A 1 89 ? 12.888 16.350 -27.329 1.00 41.44 89 ARG A C 1
ATOM 662 O O . ARG A 1 89 ? 13.995 16.789 -27.028 1.00 41.44 89 ARG A O 1
ATOM 669 N N . HIS A 1 90 ? 12.480 16.021 -28.553 1.00 42.69 90 HIS A N 1
ATOM 670 C CA . HIS A 1 90 ? 13.008 16.562 -29.800 1.00 42.69 90 HIS A CA 1
ATOM 671 C C . HIS A 1 90 ? 12.902 18.088 -29.832 1.00 42.69 90 HIS A C 1
ATOM 673 O O . HIS A 1 90 ? 11.952 18.619 -29.206 1.00 42.69 90 HIS A O 1
#

Sequence (90 aa):
MPRYRFRLSLYERLLDGGDWVEIADAASALGAARRLARALLDLADPTVPWMDGALVIESGDGSEPVILPLRDVAADLGMDPGPGLATTRH

Secondary structure (DSSP, 8-state):
--EEEEEEEETTEE-S----EE-S-HHHHHHHHHHHHHHHHHH--TTS-GGG-EEEEEETT-PPPEEEEHHHHHHHTT------------

Foldseek 3Di:
DKWKWKWKQAPNDTDPDTDTDDDDDPVRQVVVQLVVLVVCVVPDDPVGPQQQMWIWMDIPVRDDIDTGGSVVSCVVVVNPPPPDPDPPDD

pLDDT: mean 86.25, std 15.34, range [41.44, 97.38]

Radius of gyration: 14.58 Å; Cα contacts (8 Å, |Δi|>4): 130; chains: 1; bounding box: 32×28×47 Å

Mean predicted aligned error: 6.83 Å

Solvent-accessible surface area (backbone atoms only — not comparable to full-atom values): 5429 Å² total; per-residue (Å²): 125,51,34,37,30,58,28,50,30,46,88,94,38,69,50,89,63,61,69,77,41,79,39,90,44,70,68,56,45,51,55,49,48,53,53,51,48,51,52,47,66,76,68,49,63,86,90,52,74,57,61,76,15,28,42,38,38,37,45,74,85,71,56,85,63,48,78,44,53,33,40,61,55,34,51,77,68,71,50,77,80,66,80,68,80,72,82,83,75,130